Protein AF-A0A7L3ZD85-F1 (afdb_monomer_lite)

Secondary structure (DSSP, 8-state):
---------TTSSPPPPPGGG--SHHHHTT--HHHHHHHHHHHHHHHHHHTSGGGTTS--HHHHHHHHHHHHHH-SSSSPPPPPPPPP--GGGHHHHHHHHHHHHHHHHHHHHHHHHHHH-

Structure (mmCIF, N/CA/C/O backbone):
data_AF-A0A7L3ZD85-F1
#
_entry.id   AF-A0A7L3ZD85-F1
#
loop_
_atom_site.group_PDB
_atom_site.id
_atom_site.type_symbol
_atom_site.label_atom_id
_atom_site.label_alt_id
_atom_site.label_comp_id
_atom_site.label_asym_id
_atom_site.label_entity_id
_atom_site.label_seq_id
_atom_site.pdbx_PDB_ins_code
_atom_site.Cartn_x
_atom_site.Cartn_y
_atom_site.Cartn_z
_atom_site.occupancy
_atom_site.B_iso_or_equiv
_atom_site.auth_seq_id
_atom_site.auth_comp_id
_atom_site.auth_asym_id
_ato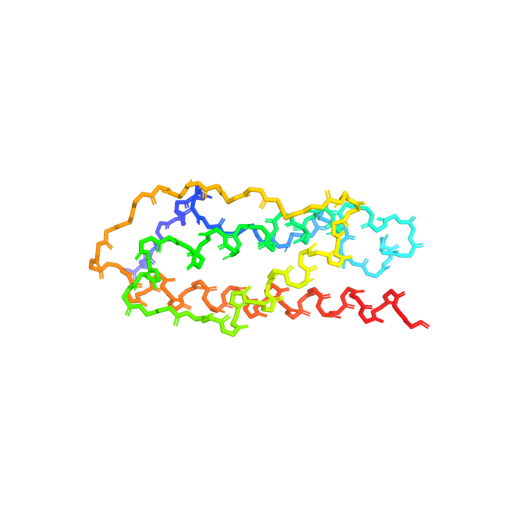m_site.auth_atom_id
_atom_site.pdbx_PDB_model_num
ATOM 1 N N . GLU A 1 1 ? -20.169 28.376 4.875 1.00 35.16 1 GLU A N 1
ATOM 2 C CA . GLU A 1 1 ? -19.976 27.240 5.793 1.00 35.16 1 GLU A CA 1
ATOM 3 C C . GLU A 1 1 ? -19.333 26.117 4.991 1.00 35.16 1 GLU A C 1
ATOM 5 O O . GLU A 1 1 ? -20.011 25.264 4.444 1.00 35.16 1 GLU A O 1
ATOM 10 N N . GLU A 1 2 ? -18.021 26.219 4.782 1.00 31.81 2 GLU A N 1
ATOM 11 C CA . GLU A 1 2 ? -17.226 25.135 4.207 1.00 31.81 2 GLU A CA 1
ATOM 12 C C . GLU A 1 2 ? -16.524 24.474 5.382 1.00 31.81 2 GLU A C 1
ATOM 14 O O . GLU A 1 2 ? -15.646 25.060 6.014 1.00 31.81 2 GLU A O 1
ATOM 19 N N . THR A 1 3 ? -16.974 23.275 5.737 1.00 34.59 3 THR A N 1
ATOM 20 C CA . THR A 1 3 ? -16.283 22.424 6.697 1.00 34.59 3 THR A CA 1
ATOM 21 C C . THR A 1 3 ? -14.961 21.998 6.071 1.00 34.59 3 THR A C 1
ATOM 23 O O . THR A 1 3 ? -14.880 20.971 5.398 1.00 34.59 3 THR A O 1
ATOM 26 N N . HIS A 1 4 ? -13.929 22.815 6.268 1.00 36.59 4 HIS A N 1
ATOM 27 C CA . HIS A 1 4 ? -12.541 22.420 6.109 1.00 36.59 4 HIS A CA 1
ATOM 28 C C . HIS A 1 4 ? -12.289 21.308 7.133 1.00 36.59 4 HIS A C 1
ATOM 30 O O . HIS A 1 4 ? -11.993 21.571 8.298 1.00 36.59 4 HIS A O 1
ATOM 36 N N . LEU A 1 5 ? -12.530 20.059 6.718 1.00 40.88 5 LEU A N 1
ATOM 37 C CA . LEU A 1 5 ? -12.082 18.861 7.417 1.00 40.88 5 LEU A CA 1
ATOM 38 C C . LEU A 1 5 ? -10.573 19.014 7.573 1.00 40.88 5 LEU A C 1
ATOM 40 O O . LEU A 1 5 ? -9.838 18.838 6.603 1.00 40.88 5 LEU A O 1
ATOM 44 N N . SER A 1 6 ? -10.160 19.443 8.767 1.00 39.88 6 SER A N 1
ATOM 45 C CA . SER A 1 6 ? -8.770 19.633 9.152 1.00 39.88 6 SER A CA 1
ATOM 46 C C . SER A 1 6 ? -7.923 18.498 8.604 1.00 39.88 6 SER A C 1
ATOM 48 O O . SER A 1 6 ? -8.301 17.330 8.733 1.00 39.88 6 SER A O 1
ATOM 50 N N . GLU A 1 7 ? -6.816 18.887 7.968 1.00 45.28 7 GLU A N 1
ATOM 51 C CA . GLU A 1 7 ? -5.752 18.016 7.488 1.00 45.28 7 GLU A CA 1
ATOM 52 C C . GLU A 1 7 ? -5.624 16.789 8.389 1.00 45.28 7 GLU A C 1
ATOM 54 O O . GLU A 1 7 ? -5.403 16.904 9.595 1.00 45.28 7 GLU A O 1
ATOM 59 N N . GLU A 1 8 ? -5.854 15.626 7.777 1.00 52.31 8 GLU A N 1
ATOM 60 C CA . GLU A 1 8 ? -5.681 14.309 8.376 1.00 52.31 8 GLU A CA 1
ATOM 61 C C . GLU A 1 8 ? -4.432 14.321 9.256 1.00 52.31 8 GLU A C 1
ATOM 63 O O . GLU A 1 8 ? -3.372 14.649 8.729 1.00 52.31 8 GLU A O 1
ATOM 68 N N . ASP A 1 9 ? -4.530 13.968 10.546 1.00 51.69 9 ASP A N 1
ATOM 69 C CA . ASP A 1 9 ? -3.338 13.815 11.387 1.00 51.69 9 ASP A CA 1
ATOM 70 C C . ASP A 1 9 ? -2.378 12.854 10.663 1.00 51.69 9 ASP A C 1
ATOM 72 O O . ASP A 1 9 ? -2.659 11.650 10.557 1.00 51.69 9 ASP A O 1
ATOM 76 N N . PRO A 1 10 ? -1.276 13.367 10.085 1.00 55.53 10 PRO A N 1
ATOM 77 C CA . PRO A 1 10 ? -0.495 12.632 9.101 1.00 55.53 10 PRO A CA 1
ATOM 78 C C . PRO A 1 10 ? 0.236 11.448 9.733 1.00 55.53 10 PRO A C 1
ATOM 80 O O . PRO A 1 10 ? 0.777 10.604 9.022 1.00 55.53 10 PRO A O 1
ATOM 83 N N . LYS A 1 11 ? 0.255 11.373 11.068 1.00 60.69 11 LYS A N 1
ATOM 84 C CA . LYS A 1 11 ? 1.075 10.436 11.825 1.00 60.69 11 LYS A CA 1
ATOM 85 C C . LYS A 1 11 ? 0.574 8.993 11.769 1.00 60.69 11 LYS A C 1
ATOM 87 O O . LYS A 1 11 ? 1.381 8.081 11.913 1.00 60.69 11 LYS A O 1
ATOM 92 N N . ASN A 1 12 ? -0.720 8.783 11.519 1.00 69.56 12 ASN A N 1
ATOM 93 C CA . ASN A 1 12 ? -1.341 7.454 11.523 1.00 69.56 12 ASN A CA 1
ATOM 94 C C . ASN A 1 12 ? -1.853 6.989 10.151 1.00 69.56 12 ASN A C 1
ATOM 96 O O . ASN A 1 12 ? -2.314 5.858 10.025 1.00 69.56 12 ASN A O 1
ATOM 100 N N . TRP A 1 13 ? -1.799 7.814 9.106 1.00 83.50 13 TRP A N 1
ATOM 101 C CA . TRP A 1 13 ? -2.324 7.403 7.803 1.00 83.50 13 TRP A CA 1
ATOM 102 C C . TRP A 1 13 ? -1.243 6.791 6.913 1.00 83.50 13 TRP A C 1
ATOM 104 O O . TRP A 1 13 ? -0.136 7.325 6.835 1.00 83.50 13 TRP A O 1
ATOM 114 N N . PRO A 1 14 ? -1.550 5.703 6.182 1.00 85.38 14 PRO A N 1
ATOM 115 C CA . PRO A 1 14 ? -0.627 5.156 5.209 1.00 85.38 14 PRO A CA 1
ATOM 116 C C . PRO A 1 14 ? -0.239 6.205 4.163 1.00 85.38 14 PRO A C 1
ATOM 118 O O . PRO A 1 14 ? -1.092 7.005 3.731 1.00 85.38 14 PRO A O 1
ATOM 121 N N . PRO A 1 15 ? 1.036 6.206 3.743 1.00 87.19 15 PRO A N 1
ATOM 122 C CA . PRO A 1 15 ? 1.520 7.148 2.759 1.00 87.19 15 PRO A CA 1
ATOM 123 C C . PRO A 1 15 ? 0.752 7.025 1.441 1.00 87.19 15 PRO A C 1
ATOM 125 O O . PRO A 1 15 ? 0.455 5.931 0.961 1.00 87.19 15 PRO A O 1
ATOM 128 N N . ARG A 1 16 ? 0.457 8.171 0.823 1.00 90.62 16 ARG A N 1
ATOM 129 C CA . ARG A 1 16 ? -0.012 8.219 -0.568 1.00 90.62 16 ARG A CA 1
ATOM 130 C C . ARG A 1 16 ? 1.189 8.150 -1.511 1.00 90.62 16 ARG A C 1
ATOM 132 O O . ARG A 1 16 ? 2.242 8.703 -1.185 1.00 90.62 16 ARG A O 1
ATOM 139 N N . ILE A 1 17 ? 0.996 7.556 -2.686 1.00 93.06 17 ILE A N 1
ATOM 140 C CA . ILE A 1 17 ? 1.937 7.687 -3.804 1.00 93.06 17 ILE A CA 1
ATOM 141 C C . ILE A 1 17 ? 1.751 9.086 -4.402 1.00 93.06 17 ILE A C 1
ATOM 143 O O . ILE A 1 17 ? 0.658 9.442 -4.844 1.00 93.06 17 ILE A O 1
ATOM 147 N N . ARG A 1 18 ? 2.800 9.902 -4.348 1.00 92.94 18 ARG A N 1
ATOM 148 C CA . ARG A 1 18 ? 2.851 11.285 -4.831 1.00 92.94 18 ARG A CA 1
ATOM 149 C C . ARG A 1 18 ? 3.516 11.340 -6.202 1.00 92.94 18 ARG A C 1
ATOM 151 O O . ARG A 1 18 ? 4.263 10.445 -6.578 1.00 92.94 18 ARG A O 1
ATOM 158 N N . CYS A 1 19 ? 3.343 12.459 -6.904 1.00 90.81 19 CYS A N 1
ATOM 159 C CA . CYS A 1 19 ? 4.028 12.703 -8.178 1.00 90.81 19 CYS A CA 1
ATOM 160 C C . CYS A 1 19 ? 5.565 12.657 -8.053 1.00 90.81 19 CYS A C 1
ATOM 162 O O . CYS A 1 19 ? 6.249 12.308 -9.003 1.00 90.81 19 CYS A O 1
ATOM 164 N N . SER A 1 20 ? 6.114 12.981 -6.877 1.00 92.44 20 SER A N 1
ATOM 165 C CA . SER A 1 20 ? 7.556 12.939 -6.589 1.00 92.44 20 SER A CA 1
ATOM 166 C C . SER A 1 20 ? 8.132 11.531 -6.422 1.00 92.44 20 SER A C 1
ATOM 168 O O . SER A 1 20 ? 9.355 11.368 -6.404 1.00 92.44 20 SER A O 1
ATOM 170 N N . ASP A 1 21 ? 7.268 10.526 -6.268 1.00 95.44 21 ASP A N 1
ATOM 171 C CA . ASP A 1 21 ? 7.668 9.170 -5.889 1.00 95.44 21 ASP A CA 1
ATOM 172 C C . ASP A 1 21 ? 8.113 8.339 -7.105 1.00 95.44 21 ASP A C 1
ATOM 174 O O . ASP A 1 21 ? 8.484 7.181 -6.950 1.00 95.44 21 ASP A O 1
ATOM 178 N N . ALA A 1 22 ? 8.142 8.950 -8.300 1.00 95.25 22 ALA A N 1
ATOM 179 C CA . ALA A 1 22 ? 8.690 8.375 -9.531 1.00 95.25 22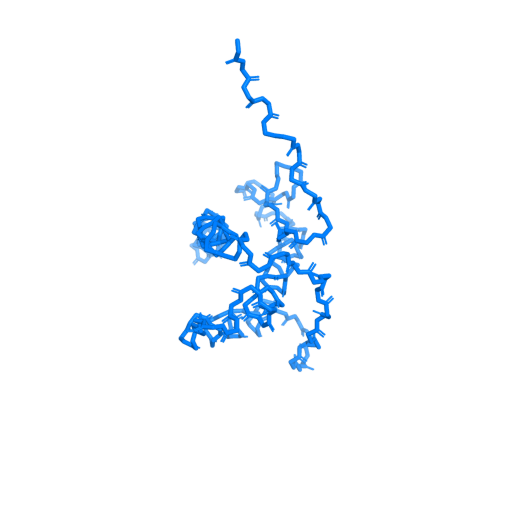 ALA A CA 1
ATOM 180 C C . ALA A 1 22 ? 7.997 7.066 -9.965 1.00 95.25 22 ALA A C 1
ATOM 182 O O . ALA A 1 22 ? 8.627 6.155 -10.494 1.00 95.25 22 ALA A O 1
ATOM 183 N N . CYS A 1 23 ? 6.688 6.971 -9.709 1.00 95.94 23 CYS A N 1
ATOM 184 C CA . CYS A 1 23 ? 5.832 5.862 -10.143 1.00 95.94 23 CYS A CA 1
ATOM 185 C C . CYS A 1 23 ? 5.172 6.103 -11.514 1.00 95.94 23 CYS A C 1
ATOM 187 O O . CYS A 1 23 ? 4.217 5.410 -11.867 1.00 95.94 23 CYS A O 1
ATOM 189 N N . ASP A 1 24 ? 5.613 7.115 -12.259 1.00 94.69 24 ASP A N 1
ATOM 190 C CA . ASP A 1 24 ? 5.195 7.333 -13.641 1.00 94.69 24 ASP A CA 1
ATOM 191 C C . ASP A 1 24 ? 5.979 6.417 -14.606 1.00 94.69 24 ASP A C 1
ATOM 193 O O . ASP A 1 24 ? 7.118 6.055 -14.304 1.00 94.69 24 ASP A O 1
ATOM 197 N N . PRO A 1 25 ? 5.408 6.059 -15.774 1.00 94.12 25 PRO A N 1
ATOM 198 C CA . PRO A 1 25 ? 6.031 5.120 -16.711 1.00 94.12 25 PRO A CA 1
ATOM 199 C C . PRO A 1 25 ? 7.479 5.465 -17.081 1.00 94.12 25 PRO A C 1
ATOM 201 O O . PRO A 1 25 ? 8.334 4.586 -17.084 1.00 94.12 25 PRO A O 1
ATOM 204 N N . SER A 1 26 ? 7.782 6.748 -17.313 1.00 91.94 26 SER A N 1
ATOM 205 C CA . SER A 1 26 ? 9.118 7.164 -17.760 1.00 91.94 26 SER A CA 1
ATOM 206 C C . SER A 1 26 ? 10.207 6.909 -16.713 1.00 91.94 26 SER A C 1
ATOM 208 O O . SER A 1 26 ? 11.334 6.527 -17.039 1.00 91.94 26 SER A O 1
ATOM 210 N N . MET A 1 27 ? 9.861 7.073 -15.437 1.00 93.62 27 MET A N 1
ATOM 211 C CA . MET A 1 27 ? 10.769 6.790 -14.334 1.00 93.62 27 MET A CA 1
ATOM 212 C C . MET A 1 27 ? 10.869 5.296 -14.023 1.00 93.62 27 MET A C 1
ATOM 214 O O . MET A 1 27 ? 11.944 4.834 -13.642 1.00 93.62 27 MET A O 1
ATOM 218 N N . LEU A 1 28 ? 9.792 4.527 -14.215 1.00 93.94 28 LEU A N 1
ATOM 219 C CA . LEU A 1 28 ? 9.817 3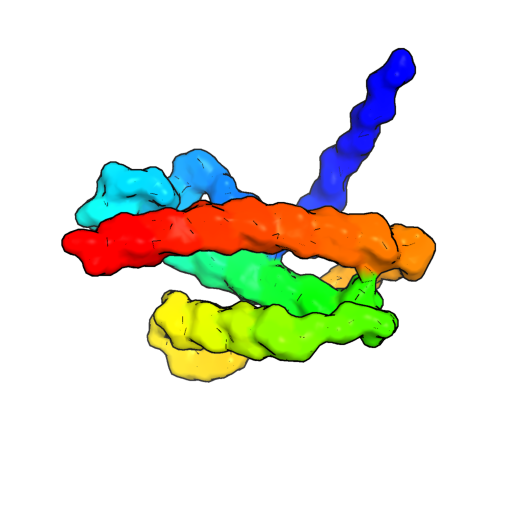.074 -14.025 1.00 93.94 28 LEU A CA 1
ATOM 220 C C . LEU A 1 28 ? 10.788 2.376 -14.989 1.00 93.94 28 LEU A C 1
ATOM 222 O O . LEU A 1 28 ? 11.443 1.421 -14.574 1.00 93.94 28 LEU A O 1
ATOM 226 N N . ASP A 1 29 ? 10.931 2.882 -16.217 1.00 91.50 29 ASP A N 1
ATOM 227 C CA . ASP A 1 29 ? 11.842 2.326 -17.232 1.00 91.50 29 ASP A CA 1
ATOM 228 C C . ASP A 1 29 ? 13.329 2.574 -16.919 1.00 91.50 29 ASP A C 1
ATOM 230 O O . ASP A 1 29 ? 14.204 1.870 -17.421 1.00 91.50 29 ASP A O 1
ATOM 234 N N . THR A 1 30 ? 13.635 3.588 -16.102 1.00 91.25 30 THR A N 1
ATOM 235 C CA . THR A 1 30 ? 15.015 4.043 -15.854 1.00 91.25 30 THR A CA 1
ATOM 236 C C . THR A 1 30 ? 15.493 3.775 -14.430 1.00 91.25 30 THR A C 1
ATOM 238 O O . THR A 1 30 ? 16.606 3.291 -14.232 1.00 91.25 30 THR A O 1
ATOM 241 N N . ASN A 1 31 ? 14.680 4.092 -13.420 1.00 88.44 31 ASN A N 1
ATOM 242 C CA . ASN A 1 31 ? 14.982 3.857 -12.012 1.00 88.44 31 ASN A CA 1
ATOM 243 C C . ASN A 1 31 ? 13.693 3.693 -11.194 1.00 88.44 31 ASN A C 1
ATOM 245 O O . ASN A 1 31 ? 13.162 4.642 -10.611 1.00 88.44 31 ASN A O 1
ATOM 249 N N . ASN A 1 32 ? 13.238 2.448 -11.087 1.00 90.19 32 ASN A N 1
ATOM 250 C CA . ASN A 1 32 ? 12.042 2.074 -10.335 1.00 90.19 32 ASN A CA 1
ATOM 251 C C . ASN A 1 32 ? 12.236 2.046 -8.803 1.00 90.19 32 ASN A C 1
ATOM 253 O O . ASN A 1 32 ? 11.252 1.934 -8.070 1.00 90.19 32 ASN A O 1
ATOM 257 N N . THR A 1 33 ? 13.469 2.184 -8.296 1.00 92.38 33 THR A N 1
ATOM 258 C CA . THR A 1 33 ? 13.803 1.989 -6.871 1.00 92.38 33 THR A CA 1
ATOM 259 C C . THR A 1 33 ? 12.977 2.886 -5.953 1.00 92.38 33 THR A C 1
ATOM 261 O O . THR A 1 33 ? 12.447 2.428 -4.943 1.00 92.38 33 THR A O 1
ATOM 264 N N . ARG A 1 34 ? 12.819 4.167 -6.314 1.00 93.69 34 ARG A N 1
ATOM 265 C CA . ARG A 1 34 ? 12.062 5.132 -5.503 1.00 93.69 34 ARG A CA 1
ATOM 266 C C . ARG A 1 34 ? 10.582 4.761 -5.417 1.00 93.69 34 ARG A C 1
ATOM 268 O O . ARG A 1 34 ? 10.008 4.808 -4.330 1.00 93.69 34 ARG A O 1
ATOM 275 N N . CYS A 1 35 ? 9.989 4.353 -6.536 1.00 95.44 35 CYS A N 1
ATOM 276 C CA . CYS A 1 35 ? 8.597 3.925 -6.555 1.00 95.44 35 CYS A CA 1
ATOM 27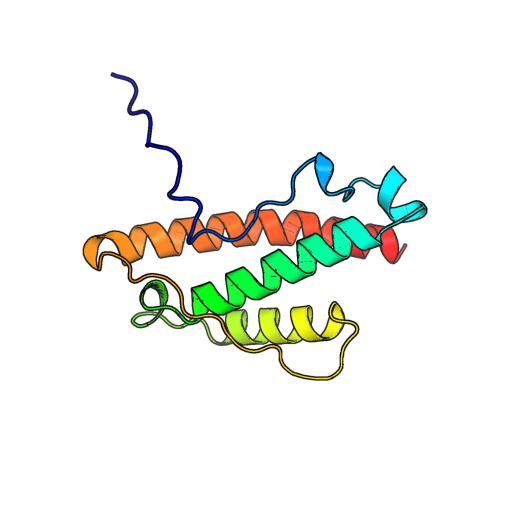7 C C . CYS A 1 35 ? 8.399 2.644 -5.737 1.00 95.44 35 CYS A C 1
ATOM 279 O O . CYS A 1 35 ? 7.483 2.568 -4.919 1.00 95.44 35 CYS A O 1
ATOM 281 N N . LEU A 1 36 ? 9.286 1.656 -5.897 1.00 93.81 36 LEU A N 1
ATOM 282 C CA . LEU A 1 36 ? 9.224 0.400 -5.145 1.00 93.81 36 LEU A CA 1
ATOM 283 C C . LEU A 1 36 ? 9.386 0.624 -3.640 1.00 93.81 36 LEU A C 1
ATOM 285 O O . LEU A 1 36 ? 8.614 0.068 -2.862 1.00 93.81 36 LEU A O 1
ATOM 289 N N . GLN A 1 37 ? 10.314 1.488 -3.224 1.00 93.31 37 GLN A N 1
ATOM 290 C CA . GLN A 1 37 ? 10.462 1.872 -1.820 1.00 93.31 37 GLN A CA 1
ATOM 291 C C . GLN A 1 37 ? 9.175 2.506 -1.283 1.00 93.31 37 GLN A C 1
ATOM 293 O O . GLN A 1 37 ? 8.717 2.164 -0.193 1.00 93.31 37 GLN A O 1
ATOM 298 N N . ARG A 1 38 ? 8.532 3.372 -2.073 1.00 95.19 38 ARG A N 1
ATOM 299 C CA . ARG A 1 38 ? 7.262 3.981 -1.679 1.00 95.19 38 ARG A CA 1
ATOM 300 C C . ARG A 1 38 ? 6.129 2.965 -1.548 1.00 95.19 38 ARG A C 1
ATOM 302 O O . ARG A 1 38 ? 5.315 3.061 -0.627 1.00 95.19 38 ARG A O 1
ATOM 309 N N . ILE A 1 39 ? 6.068 1.996 -2.460 1.00 95.31 39 ILE A N 1
ATOM 310 C CA . ILE A 1 39 ? 5.102 0.896 -2.398 1.00 95.31 39 ILE A CA 1
ATOM 311 C C . ILE A 1 39 ? 5.351 0.050 -1.144 1.00 95.31 39 ILE A C 1
ATOM 313 O O . ILE A 1 39 ? 4.400 -0.259 -0.427 1.00 95.31 39 ILE A O 1
ATOM 317 N N . LEU A 1 40 ? 6.612 -0.264 -0.836 1.00 93.81 40 LEU A N 1
ATOM 318 C CA . LEU A 1 40 ? 7.001 -1.010 0.360 1.00 93.81 40 LEU A CA 1
ATOM 319 C C . LEU A 1 40 ? 6.549 -0.296 1.645 1.00 93.81 40 LEU A C 1
ATOM 321 O O . LEU A 1 40 ? 5.894 -0.908 2.489 1.00 93.81 40 LEU A O 1
ATOM 325 N N . GLU A 1 41 ? 6.827 1.006 1.765 1.00 92.56 41 GLU A N 1
ATOM 326 C CA . GLU A 1 41 ? 6.379 1.843 2.889 1.00 92.56 41 GLU A CA 1
ATOM 327 C C . GLU A 1 41 ? 4.852 1.821 3.046 1.00 92.56 41 GLU A C 1
ATOM 329 O O . GLU A 1 41 ? 4.330 1.645 4.150 1.00 92.56 41 GLU A O 1
ATOM 334 N N . GLY A 1 42 ? 4.124 1.967 1.934 1.00 94.81 42 GLY A N 1
ATOM 335 C CA . GLY A 1 42 ? 2.664 1.929 1.922 1.00 94.81 42 GLY A CA 1
ATOM 336 C C . GLY A 1 42 ? 2.107 0.586 2.381 1.00 94.81 42 GLY A C 1
ATOM 337 O O . GLY A 1 42 ? 1.260 0.550 3.274 1.00 94.81 42 GLY A O 1
ATOM 338 N N . LEU A 1 43 ? 2.603 -0.517 1.816 1.00 94.81 43 LEU A N 1
ATOM 339 C CA . LEU A 1 43 ? 2.189 -1.874 2.182 1.00 94.81 43 LEU A CA 1
ATOM 340 C C . LEU A 1 43 ? 2.435 -2.157 3.669 1.00 94.81 43 LEU A C 1
ATOM 342 O O . LEU A 1 43 ? 1.542 -2.666 4.350 1.00 94.81 43 LEU A O 1
ATOM 346 N N . GLN A 1 44 ? 3.606 -1.776 4.184 1.00 92.88 44 GLN A N 1
ATOM 347 C CA . GLN A 1 44 ? 3.945 -1.909 5.598 1.00 92.88 44 GLN A CA 1
ATOM 348 C C . GLN A 1 44 ? 2.963 -1.125 6.483 1.00 92.88 44 GLN A C 1
ATOM 350 O O . GLN A 1 44 ? 2.401 -1.694 7.418 1.00 92.88 44 GLN A O 1
ATOM 355 N N . HIS A 1 45 ? 2.695 0.144 6.164 1.00 93.75 45 HIS A N 1
ATOM 356 C CA . HIS A 1 45 ? 1.759 0.969 6.932 1.00 93.75 45 HIS A CA 1
ATOM 357 C C . HIS A 1 45 ? 0.322 0.436 6.894 1.00 93.75 45 HIS A C 1
ATOM 359 O O . HIS A 1 45 ? -0.355 0.438 7.919 1.00 93.75 45 HIS A O 1
ATOM 365 N N . TYR A 1 46 ? -0.171 -0.037 5.743 1.00 95.00 46 TYR A N 1
ATOM 366 C CA . TYR A 1 46 ? -1.504 -0.646 5.680 1.00 95.00 46 TYR A CA 1
ATOM 367 C C . TYR A 1 46 ? -1.581 -1.929 6.504 1.00 95.00 46 TYR A C 1
ATOM 369 O O . TYR A 1 46 ? -2.595 -2.180 7.153 1.00 95.00 46 TYR A O 1
ATOM 377 N N . ARG A 1 47 ? -0.516 -2.733 6.516 1.00 93.06 47 ARG A N 1
ATOM 378 C CA . ARG A 1 47 ? -0.446 -3.931 7.352 1.00 93.06 47 ARG A CA 1
ATOM 379 C C . ARG A 1 47 ? -0.470 -3.588 8.844 1.00 93.06 47 ARG A C 1
ATOM 381 O O . ARG A 1 47 ? -1.152 -4.274 9.604 1.00 93.06 47 ARG A O 1
ATOM 388 N N . ASP A 1 48 ? 0.243 -2.542 9.245 1.00 93.06 48 ASP A N 1
ATOM 389 C CA . ASP A 1 48 ? 0.251 -2.049 10.625 1.00 93.06 48 ASP A CA 1
ATOM 390 C C . ASP A 1 48 ? -1.138 -1.501 11.012 1.00 93.06 48 ASP A C 1
ATOM 392 O O . ASP A 1 48 ? -1.669 -1.855 12.066 1.00 93.06 48 ASP A O 1
ATOM 396 N N . LEU A 1 49 ? -1.801 -0.784 10.095 1.00 93.19 49 LEU A N 1
ATOM 397 C CA . LEU A 1 49 ? -3.166 -0.270 10.253 1.00 93.19 49 LEU A CA 1
ATOM 398 C C . LEU A 1 49 ? -4.224 -1.356 10.408 1.00 93.19 49 LEU A C 1
ATOM 400 O O . LEU A 1 49 ? -5.085 -1.247 11.273 1.00 93.19 49 LEU A O 1
ATOM 404 N N . LEU A 1 50 ? -4.158 -2.432 9.628 1.00 93.31 50 LEU A N 1
ATOM 405 C CA . LEU A 1 50 ? -5.075 -3.562 9.813 1.00 93.31 50 LEU A CA 1
ATOM 406 C C . LEU A 1 50 ? -4.835 -4.312 11.133 1.00 93.31 50 LEU A C 1
ATOM 408 O O . LEU A 1 50 ? -5.716 -5.033 11.599 1.00 93.31 50 LEU A O 1
ATOM 412 N N . GLY A 1 51 ? -3.653 -4.153 11.732 1.00 91.88 51 GLY A N 1
ATOM 413 C CA . GLY A 1 51 ? -3.310 -4.701 13.038 1.00 91.88 51 GLY A CA 1
ATOM 414 C C . GLY A 1 51 ? -3.658 -3.801 14.226 1.00 91.88 51 GLY A C 1
ATOM 415 O O . GLY A 1 51 ? -3.445 -4.241 15.355 1.00 91.88 51 GLY A O 1
ATOM 416 N N . SER A 1 52 ? -4.150 -2.579 14.000 1.00 92.69 52 SER A N 1
ATOM 417 C CA . SER A 1 52 ? -4.401 -1.602 15.063 1.00 92.69 52 SER A CA 1
ATOM 418 C C . SER A 1 52 ? -5.756 -1.788 15.763 1.00 92.69 52 SER A C 1
ATOM 420 O O . SER A 1 52 ? -6.587 -2.633 15.403 1.00 92.69 52 SER A O 1
ATOM 422 N N . ASP A 1 53 ? -5.995 -0.960 16.781 1.00 93.56 53 ASP A N 1
ATOM 423 C CA . ASP A 1 53 ? -7.264 -0.861 17.504 1.00 93.56 53 ASP A CA 1
ATOM 424 C C . ASP A 1 53 ? -8.451 -0.607 16.557 1.00 93.56 53 ASP A C 1
ATOM 426 O O . ASP A 1 53 ? -9.507 -1.218 16.734 1.00 93.56 53 ASP A O 1
ATOM 430 N N . ILE A 1 54 ? -8.239 0.170 15.484 1.00 93.88 54 ILE A N 1
ATOM 431 C CA . ILE A 1 54 ? -9.251 0.523 14.473 1.00 93.88 54 ILE A CA 1
ATOM 432 C C . ILE A 1 54 ? -9.938 -0.715 13.885 1.00 93.88 54 ILE A C 1
ATOM 434 O O . ILE A 1 54 ? -11.144 -0.690 13.647 1.00 93.88 54 ILE A O 1
ATOM 438 N N . PHE A 1 55 ? -9.209 -1.809 13.644 1.00 94.25 55 PHE A N 1
ATOM 439 C CA . PHE A 1 55 ? -9.742 -3.027 13.012 1.00 94.25 55 PHE A CA 1
ATOM 440 C C . PHE A 1 55 ? -9.951 -4.188 13.991 1.00 94.25 55 PHE A C 1
ATOM 442 O O . PHE A 1 55 ? -10.324 -5.288 13.576 1.00 94.25 55 PHE A O 1
ATOM 449 N N . THR A 1 56 ? -9.781 -3.968 15.299 1.00 90.44 56 THR A N 1
ATOM 450 C CA . THR A 1 56 ? -9.847 -5.056 16.290 1.00 90.44 56 THR A CA 1
ATOM 451 C C . THR A 1 56 ? -11.238 -5.693 16.353 1.00 90.44 56 THR A C 1
ATOM 453 O O . THR A 1 56 ? -11.351 -6.918 16.362 1.00 90.44 56 THR A O 1
ATOM 456 N N . ALA A 1 57 ? -12.302 -4.885 16.306 1.00 89.69 57 ALA A N 1
ATOM 457 C CA . ALA A 1 57 ? -13.685 -5.372 16.309 1.00 89.69 57 ALA A CA 1
ATOM 458 C C . ALA A 1 57 ? -14.111 -6.036 14.984 1.00 89.69 57 ALA A C 1
ATOM 460 O O . ALA A 1 57 ? -15.077 -6.797 14.953 1.00 89.69 57 ALA A O 1
ATOM 461 N N . ARG A 1 58 ? -13.409 -5.756 13.877 1.00 91.25 58 ARG A N 1
ATOM 462 C CA . ARG A 1 58 ? -13.725 -6.290 12.545 1.00 91.25 58 ARG A CA 1
ATOM 463 C C . ARG A 1 58 ? -12.452 -6.588 11.759 1.00 91.25 58 ARG A C 1
ATOM 465 O O . ARG A 1 58 ? -12.051 -5.838 10.870 1.00 91.25 58 ARG A O 1
ATOM 472 N N . ARG A 1 59 ? -11.849 -7.731 12.077 1.00 93.56 59 ARG A N 1
ATOM 473 C CA . ARG A 1 5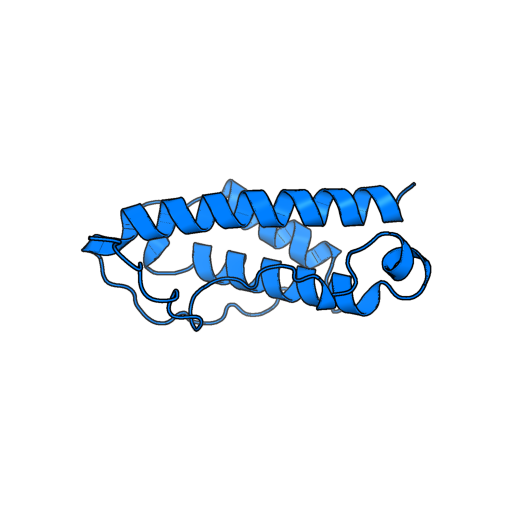9 ? -10.657 -8.239 11.392 1.00 93.56 59 ARG A CA 1
ATOM 474 C C . ARG A 1 59 ? -10.928 -8.562 9.923 1.00 93.56 59 ARG A C 1
ATOM 476 O O . ARG A 1 59 ? -12.015 -9.012 9.558 1.00 93.56 59 ARG A O 1
ATOM 483 N N . LEU A 1 60 ? -9.900 -8.393 9.091 1.00 95.94 60 LEU A N 1
ATOM 484 C CA . LEU A 1 60 ? -9.943 -8.650 7.649 1.00 95.94 60 LEU A CA 1
ATOM 485 C C . LEU A 1 60 ? -8.836 -9.645 7.249 1.00 95.94 60 LEU A C 1
ATOM 487 O O . LEU A 1 60 ? -7.914 -9.281 6.523 1.00 95.94 60 LEU A O 1
ATOM 491 N N . PRO A 1 61 ? -8.910 -10.918 7.682 1.00 94.94 61 PRO A N 1
ATOM 492 C CA . PRO A 1 61 ? -7.786 -11.857 7.592 1.00 94.94 61 PRO A CA 1
ATOM 493 C C . PRO A 1 61 ? -7.320 -12.134 6.157 1.00 94.94 61 PRO A C 1
ATOM 495 O O . PRO A 1 61 ? -6.126 -12.275 5.913 1.00 94.94 61 PRO A O 1
ATOM 498 N N . ARG A 1 62 ? -8.243 -12.168 5.184 1.00 96.12 62 ARG A N 1
ATOM 499 C CA . ARG A 1 62 ? -7.880 -12.338 3.765 1.00 96.12 62 ARG A CA 1
ATOM 500 C C . ARG A 1 62 ? -7.082 -11.148 3.229 1.00 96.12 62 ARG A C 1
ATOM 502 O O . ARG A 1 62 ? -6.160 -11.345 2.449 1.00 96.12 62 ARG A O 1
ATOM 509 N N . LEU A 1 63 ? -7.435 -9.934 3.649 1.00 95.81 63 LEU A N 1
ATOM 510 C CA . LEU A 1 63 ? -6.732 -8.719 3.248 1.00 95.81 63 LEU A CA 1
ATOM 511 C C . LEU A 1 63 ? -5.367 -8.621 3.937 1.00 95.81 63 LEU A C 1
ATOM 513 O O . LEU A 1 63 ? -4.386 -8.307 3.273 1.00 95.81 63 LEU A O 1
ATOM 517 N N . GLU A 1 64 ? -5.297 -8.943 5.233 1.00 94.19 64 GLU A N 1
ATOM 518 C CA . GLU A 1 64 ? -4.030 -9.022 5.973 1.00 94.19 64 GLU A CA 1
ATOM 519 C C . GLU A 1 64 ? -3.053 -9.986 5.282 1.00 94.19 64 GLU A C 1
ATOM 521 O O . GLU A 1 64 ? -1.932 -9.596 4.964 1.00 94.19 64 GLU A O 1
ATOM 526 N N . ALA A 1 65 ? -3.507 -11.202 4.953 1.00 93.69 65 ALA A N 1
ATOM 527 C CA . ALA A 1 65 ? -2.688 -12.196 4.263 1.00 93.69 65 ALA A CA 1
ATOM 528 C C . ALA A 1 65 ? -2.241 -11.740 2.863 1.00 93.69 65 ALA A C 1
ATOM 530 O O . ALA A 1 65 ? -1.098 -11.980 2.479 1.00 93.69 65 ALA A O 1
ATOM 531 N N . ALA A 1 66 ? -3.114 -11.068 2.106 1.00 95.12 66 ALA A N 1
ATOM 532 C CA . ALA A 1 66 ? -2.765 -10.536 0.790 1.00 95.12 66 ALA A CA 1
ATOM 533 C C . ALA A 1 66 ? -1.683 -9.446 0.881 1.00 95.12 66 ALA A C 1
ATOM 535 O O . ALA A 1 66 ? -0.740 -9.453 0.092 1.00 95.12 66 ALA A O 1
ATOM 536 N N . LEU A 1 67 ? -1.781 -8.539 1.860 1.00 93.88 67 LEU A N 1
ATOM 537 C CA . LEU A 1 67 ? -0.752 -7.524 2.094 1.00 93.88 67 LEU A CA 1
ATOM 538 C C . LEU A 1 67 ? 0.569 -8.142 2.553 1.00 93.88 67 LEU A C 1
ATOM 540 O O . LEU A 1 67 ? 1.616 -7.711 2.085 1.00 93.88 67 LEU A O 1
ATOM 544 N N . ASP A 1 68 ? 0.538 -9.158 3.421 1.00 91.50 68 ASP A N 1
ATOM 545 C CA . ASP A 1 68 ? 1.747 -9.877 3.839 1.00 91.50 68 ASP A CA 1
ATOM 546 C C . ASP A 1 68 ? 2.463 -10.535 2.650 1.00 91.50 68 ASP A C 1
ATOM 548 O O . ASP A 1 68 ? 3.685 -10.444 2.543 1.00 91.50 68 ASP A O 1
ATOM 552 N N . GLN A 1 69 ? 1.711 -11.173 1.748 1.00 91.81 69 GLN A N 1
ATOM 553 C CA . GLN A 1 69 ? 2.267 -11.787 0.540 1.00 91.81 69 GLN A CA 1
ATOM 554 C C . GLN A 1 69 ? 2.875 -10.739 -0.395 1.00 91.81 69 GLN A C 1
ATOM 556 O O . GLN A 1 69 ? 4.012 -10.897 -0.826 1.00 91.81 69 GLN A O 1
ATOM 561 N N . LEU A 1 70 ? 2.146 -9.652 -0.673 1.00 92.44 70 LEU A N 1
ATOM 562 C CA . LEU A 1 70 ? 2.642 -8.558 -1.513 1.00 92.44 70 LEU A CA 1
ATOM 563 C C . LEU A 1 70 ? 3.907 -7.928 -0.934 1.00 92.44 70 LEU A C 1
ATOM 565 O O . LEU A 1 70 ? 4.867 -7.698 -1.662 1.00 92.44 70 LEU A O 1
ATOM 569 N N . LEU A 1 71 ? 3.934 -7.690 0.376 1.00 91.56 71 LEU A N 1
ATOM 570 C CA . LEU A 1 71 ? 5.099 -7.136 1.051 1.00 91.56 71 LEU A CA 1
ATOM 571 C C . LEU A 1 71 ? 6.313 -8.061 0.909 1.00 91.56 71 LEU A C 1
ATOM 573 O O . LEU A 1 71 ? 7.390 -7.586 0.568 1.00 91.56 71 LEU A O 1
ATOM 577 N N . GLY A 1 72 ? 6.123 -9.373 1.078 1.00 89.31 72 GLY A N 1
ATOM 578 C CA . GLY A 1 72 ? 7.185 -10.365 0.892 1.00 89.31 72 GLY A CA 1
ATOM 579 C C . GLY A 1 72 ? 7.707 -10.479 -0.545 1.00 89.31 72 GLY A C 1
ATOM 580 O O . GLY A 1 72 ? 8.841 -10.901 -0.731 1.00 89.31 72 GLY A O 1
ATOM 581 N N . LEU A 1 73 ? 6.914 -10.097 -1.553 1.00 89.31 73 LEU A N 1
ATOM 582 C CA . LEU A 1 73 ? 7.348 -10.068 -2.957 1.00 89.31 73 LEU A CA 1
ATOM 583 C C . LEU A 1 73 ? 8.115 -8.789 -3.318 1.00 89.31 73 LEU A C 1
ATOM 585 O O . LEU A 1 73 ? 8.992 -8.824 -4.175 1.00 89.31 73 LEU A O 1
ATOM 589 N N . VAL A 1 74 ? 7.760 -7.657 -2.705 1.00 88.00 74 VAL A N 1
ATOM 590 C CA . VAL A 1 74 ? 8.381 -6.349 -2.990 1.00 88.00 74 VAL A CA 1
ATOM 591 C C . VAL A 1 74 ? 9.662 -6.142 -2.181 1.00 88.00 74 VAL A C 1
ATOM 593 O O . VAL A 1 74 ? 10.568 -5.430 -2.612 1.00 88.00 74 VAL A O 1
ATOM 596 N N . GLN A 1 75 ? 9.748 -6.738 -0.995 1.00 84.69 75 GLN A N 1
ATOM 597 C CA . GLN A 1 75 ? 10.896 -6.598 -0.112 1.00 84.69 75 GLN A CA 1
ATOM 598 C C . GLN A 1 75 ? 12.091 -7.420 -0.619 1.00 84.69 75 GLN A C 1
ATOM 600 O O . GLN A 1 75 ? 11.967 -8.610 -0.883 1.00 84.69 75 GLN A O 1
ATOM 605 N N . GLN A 1 76 ? 13.265 -6.788 -0.731 1.00 69.81 76 GLN A N 1
ATOM 606 C CA . GLN A 1 76 ? 14.509 -7.470 -1.130 1.00 69.81 76 GLN A CA 1
ATOM 607 C C . GLN A 1 76 ? 15.134 -8.313 -0.003 1.00 69.81 76 GLN A C 1
ATOM 609 O O . GLN A 1 76 ? 15.877 -9.253 -0.275 1.00 69.81 76 GLN A O 1
ATOM 614 N N . GLU A 1 77 ? 14.844 -7.979 1.256 1.00 67.75 77 GLU A N 1
ATOM 615 C CA . GLU A 1 77 ? 15.406 -8.641 2.437 1.00 67.75 77 GLU A CA 1
ATOM 616 C C . GLU A 1 77 ? 14.568 -9.848 2.879 1.00 67.75 77 GLU A C 1
ATOM 618 O O . GLU A 1 77 ? 13.337 -9.806 2.890 1.00 67.75 77 GLU A O 1
ATOM 623 N N . HIS A 1 78 ? 15.244 -10.918 3.306 1.00 62.22 78 HIS A N 1
ATOM 624 C CA . HIS A 1 78 ? 14.589 -12.142 3.765 1.00 62.22 78 HIS A CA 1
ATOM 625 C C . HIS A 1 78 ? 14.019 -11.963 5.178 1.00 62.22 78 HIS A C 1
ATOM 627 O O . HIS A 1 78 ? 14.761 -11.816 6.148 1.00 62.22 78 HIS A O 1
ATOM 633 N N . GLY A 1 79 ? 12.695 -12.054 5.313 1.00 67.62 79 GLY A N 1
ATOM 634 C CA . GLY A 1 79 ? 12.014 -12.123 6.607 1.00 67.62 79 GLY A CA 1
ATOM 635 C C . GLY A 1 79 ? 10.742 -11.288 6.660 1.00 67.62 79 GLY A C 1
ATOM 636 O O . GLY A 1 79 ? 10.557 -10.346 5.898 1.00 67.62 79 GLY A O 1
ATOM 637 N N . ARG A 1 80 ? 9.837 -11.629 7.584 1.00 70.56 80 ARG A N 1
ATOM 638 C CA . ARG A 1 80 ? 8.638 -10.821 7.825 1.00 70.56 80 ARG A CA 1
ATOM 639 C C . ARG A 1 80 ? 9.059 -9.534 8.541 1.00 70.56 80 ARG A C 1
ATOM 641 O O . ARG A 1 80 ? 9.554 -9.637 9.665 1.00 70.56 80 ARG A O 1
ATOM 648 N N . PRO A 1 81 ? 8.839 -8.339 7.967 1.00 74.12 81 PRO A N 1
ATOM 649 C CA . PRO A 1 81 ? 9.206 -7.113 8.655 1.00 74.12 81 PRO A CA 1
ATOM 650 C C . PRO A 1 81 ? 8.367 -6.984 9.931 1.00 74.12 81 PRO A C 1
ATOM 652 O O . PRO A 1 81 ? 7.212 -7.434 9.940 1.00 74.12 81 PRO A O 1
ATOM 655 N N . PRO A 1 82 ? 8.908 -6.400 11.010 1.00 81.06 82 PRO A N 1
ATOM 656 C CA . PRO A 1 82 ? 8.164 -6.201 12.246 1.00 81.06 82 PRO A CA 1
ATOM 657 C C . PRO A 1 82 ? 6.965 -5.276 12.012 1.00 81.06 82 PRO A C 1
ATOM 659 O O . PRO A 1 82 ? 6.978 -4.426 11.116 1.00 81.06 82 PRO A O 1
ATOM 662 N N . ARG A 1 83 ? 5.901 -5.466 12.799 1.00 82.62 83 ARG A N 1
ATOM 663 C CA . ARG A 1 83 ? 4.780 -4.521 12.827 1.00 82.62 83 ARG A CA 1
ATOM 664 C C . ARG A 1 83 ? 5.131 -3.336 13.714 1.00 82.62 83 ARG A C 1
ATOM 666 O O . ARG A 1 83 ? 5.707 -3.532 14.784 1.00 82.62 83 ARG A O 1
ATOM 673 N N . HIS A 1 84 ? 4.742 -2.139 13.295 1.00 85.38 84 HIS A N 1
ATOM 674 C CA . HIS A 1 84 ? 4.919 -0.936 14.101 1.00 85.38 84 HIS A CA 1
ATOM 675 C C . HIS A 1 84 ? 3.635 -0.625 14.877 1.00 85.38 84 HIS A C 1
ATOM 677 O O . HIS A 1 84 ? 2.549 -0.644 14.291 1.00 85.38 84 HIS A O 1
ATOM 683 N N . PRO A 1 85 ? 3.726 -0.346 16.190 1.00 84.38 85 PRO A N 1
ATOM 684 C CA . PRO A 1 85 ? 2.583 0.124 16.958 1.00 84.38 85 PRO A CA 1
ATOM 685 C C . PRO A 1 85 ? 2.059 1.443 16.390 1.00 84.38 85 PRO A C 1
ATOM 687 O O . PRO A 1 85 ? 2.832 2.367 16.136 1.00 84.38 85 PRO A O 1
ATOM 690 N N . MET A 1 86 ? 0.743 1.536 16.227 1.00 86.50 86 MET A N 1
ATOM 691 C CA . MET A 1 86 ? 0.075 2.774 15.829 1.00 86.50 86 MET A CA 1
ATOM 692 C C . MET A 1 86 ? -0.403 3.544 17.051 1.00 86.50 86 MET A C 1
ATOM 694 O O . MET A 1 86 ? -0.685 2.945 18.092 1.00 86.50 86 MET A O 1
ATOM 698 N N . ALA A 1 87 ? -0.501 4.870 16.932 1.00 87.62 87 ALA A N 1
ATOM 699 C CA . ALA A 1 87 ? -1.082 5.659 18.008 1.00 87.62 87 ALA A CA 1
ATOM 700 C C . ALA A 1 87 ? -2.564 5.273 18.184 1.00 87.62 87 ALA A C 1
ATOM 702 O O . ALA A 1 87 ? -3.258 5.135 17.171 1.00 87.62 87 ALA A O 1
ATOM 703 N N . PRO A 1 88 ? -3.043 5.109 19.433 1.00 88.81 88 PRO A N 1
ATOM 704 C CA . PRO A 1 88 ? -4.433 4.766 19.706 1.00 88.81 88 PRO A CA 1
ATOM 705 C C . PRO A 1 88 ? -5.402 5.749 19.052 1.00 88.81 88 PRO A C 1
ATOM 707 O O . PRO A 1 88 ? -5.112 6.943 18.953 1.00 88.81 88 PRO A O 1
ATOM 710 N N . SER A 1 89 ? -6.561 5.247 18.639 1.00 89.19 89 SER A N 1
ATOM 711 C CA . SER A 1 89 ? -7.612 6.053 18.031 1.00 89.19 89 SER A CA 1
ATOM 712 C C . SER A 1 89 ? -8.883 6.053 18.874 1.00 89.19 89 SER A C 1
ATOM 714 O O . SER A 1 89 ? -9.190 5.104 19.598 1.00 89.19 89 SER A O 1
ATOM 716 N N . GLU A 1 90 ? -9.646 7.136 18.767 1.00 90.94 90 GLU A N 1
ATOM 717 C CA . GLU A 1 90 ? -10.926 7.267 19.449 1.00 90.94 90 GLU A CA 1
ATOM 718 C C . GLU A 1 90 ? -11.933 6.225 18.939 1.00 90.94 90 GLU A C 1
ATOM 720 O O . GLU A 1 90 ? -12.220 6.148 17.741 1.00 90.94 90 GLU A O 1
ATOM 725 N N . THR A 1 91 ? -12.521 5.443 19.849 1.00 92.44 91 THR A N 1
ATOM 726 C CA . THR A 1 91 ? -13.403 4.311 19.501 1.00 92.44 91 THR A CA 1
ATOM 727 C C . THR A 1 91 ? -14.633 4.729 18.699 1.00 92.44 91 THR A C 1
ATOM 729 O O . THR A 1 91 ? -15.059 4.016 17.790 1.00 92.44 91 THR A O 1
ATOM 732 N N . TRP A 1 92 ? -15.180 5.917 18.973 1.00 92.69 92 TRP A N 1
ATOM 733 C CA . TRP A 1 92 ? -16.310 6.471 18.224 1.00 92.69 92 TRP A CA 1
ATOM 734 C C . TRP A 1 92 ? -15.965 6.737 16.749 1.00 92.69 92 TRP A C 1
ATOM 736 O O . TRP A 1 92 ? -16.849 6.693 15.894 1.00 92.69 92 TRP A O 1
ATOM 746 N N . ALA A 1 93 ? -14.688 6.972 16.432 1.00 91.75 93 ALA A N 1
ATOM 747 C CA . ALA A 1 93 ? -14.221 7.245 15.078 1.00 91.75 93 ALA A CA 1
ATOM 748 C C . ALA A 1 93 ? -13.914 5.966 14.282 1.00 91.75 93 ALA A C 1
ATOM 750 O O . ALA A 1 93 ? -13.816 6.028 13.054 1.00 91.75 93 ALA A O 1
ATOM 751 N N . HIS A 1 94 ? -13.798 4.800 14.935 1.00 93.12 94 HIS A N 1
ATOM 752 C CA . HIS A 1 94 ? -13.395 3.540 14.293 1.00 93.12 94 HIS A CA 1
ATOM 753 C C . HIS A 1 94 ? -14.176 3.221 13.004 1.00 93.12 94 HIS A C 1
ATOM 755 O O . HIS A 1 94 ? -13.522 2.943 11.998 1.00 93.12 94 HIS A O 1
ATOM 761 N N . PRO A 1 95 ? -15.523 3.314 12.937 1.00 92.75 95 PRO A N 1
ATOM 762 C CA . PRO A 1 95 ? -16.252 2.996 11.703 1.00 92.75 95 PRO A CA 1
ATOM 763 C C . PRO A 1 95 ? -15.883 3.908 10.523 1.00 92.75 95 PRO A C 1
ATOM 765 O O . PRO A 1 95 ? -15.775 3.449 9.382 1.00 92.75 95 PRO A O 1
ATOM 768 N N . LEU A 1 96 ? -15.664 5.200 10.789 1.00 92.50 96 LEU A N 1
ATOM 769 C CA . LEU A 1 96 ? -15.248 6.168 9.775 1.00 92.50 96 LEU A CA 1
ATOM 770 C C . LEU A 1 96 ? -13.806 5.901 9.330 1.00 92.50 96 LEU A C 1
ATOM 772 O O . LEU A 1 96 ? -13.538 5.837 8.129 1.00 92.50 96 LEU A O 1
ATOM 776 N N . LEU A 1 97 ? -12.896 5.686 10.285 1.00 92.56 97 LEU A N 1
ATOM 777 C CA . LEU A 1 97 ? -11.486 5.402 10.016 1.00 92.56 97 LEU A CA 1
ATOM 778 C C . LEU A 1 97 ? -11.314 4.117 9.197 1.00 92.56 97 LEU A C 1
ATOM 780 O O . LEU A 1 97 ? -10.568 4.116 8.220 1.00 92.56 97 LEU A O 1
ATOM 784 N N . GLN A 1 98 ? -12.062 3.056 9.516 1.00 93.62 98 GLN A N 1
ATOM 785 C CA . GLN A 1 98 ? -12.080 1.816 8.733 1.00 93.62 98 GLN A CA 1
ATOM 786 C C . GLN A 1 98 ? -12.472 2.076 7.273 1.00 93.62 98 GLN A C 1
ATOM 788 O O . GLN A 1 98 ? -11.801 1.608 6.351 1.00 93.62 98 GLN A O 1
ATOM 793 N N . ARG A 1 99 ? -13.552 2.836 7.043 1.00 93.44 99 ARG A N 1
ATOM 794 C CA . ARG A 1 99 ? -14.025 3.154 5.688 1.00 93.44 99 ARG A CA 1
ATOM 795 C C . ARG A 1 99 ? -12.981 3.948 4.905 1.00 93.44 99 ARG A C 1
ATOM 797 O O . ARG A 1 99 ? -12.677 3.581 3.770 1.00 93.44 99 ARG A O 1
ATOM 804 N N . LEU A 1 100 ? -12.427 5.000 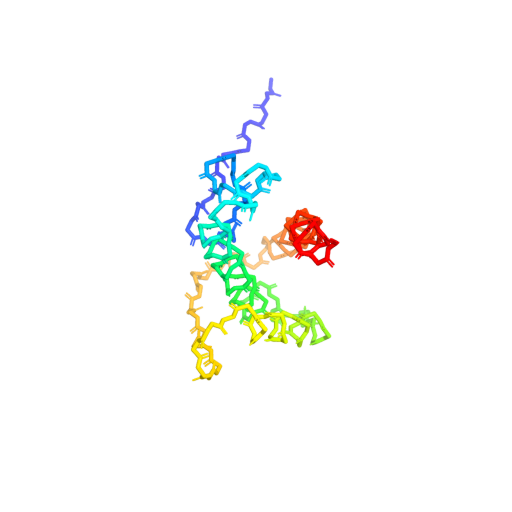5.505 1.00 93.50 100 LEU A N 1
ATOM 805 C CA . LEU A 1 100 ? -11.407 5.840 4.877 1.00 93.50 100 LEU A CA 1
ATOM 806 C C . LEU A 1 100 ? -10.133 5.041 4.570 1.00 93.50 100 LEU A C 1
ATOM 808 O O . LEU A 1 100 ? -9.601 5.139 3.466 1.00 93.50 100 LEU A O 1
ATOM 812 N N . ALA A 1 101 ? -9.689 4.185 5.493 1.00 93.25 101 ALA A N 1
ATOM 813 C CA . ALA A 1 101 ? -8.542 3.302 5.294 1.00 93.25 101 ALA A CA 1
ATOM 814 C C . ALA A 1 101 ? -8.718 2.392 4.077 1.00 93.25 101 ALA A C 1
ATOM 816 O O . ALA A 1 101 ? -7.831 2.318 3.226 1.00 93.25 101 ALA A O 1
ATOM 817 N N . LEU A 1 102 ? -9.880 1.746 3.953 1.00 94.50 102 LEU A N 1
ATOM 818 C CA . LEU A 1 102 ? -10.166 0.853 2.831 1.00 94.50 102 LEU A CA 1
ATOM 819 C C . LEU A 1 102 ? -10.281 1.608 1.500 1.00 94.50 102 LEU A C 1
ATOM 821 O O . LEU A 1 102 ? -9.775 1.129 0.487 1.00 94.50 102 LEU A O 1
ATOM 825 N N . GLN A 1 103 ? -10.883 2.800 1.487 1.00 94.75 103 GLN A N 1
ATOM 826 C CA . GLN A 1 103 ? -10.955 3.644 0.286 1.00 94.75 103 GLN A CA 1
ATOM 827 C C . GLN A 1 103 ? -9.565 4.095 -0.187 1.00 94.75 103 GLN A C 1
ATOM 829 O O . GLN A 1 103 ? -9.253 4.060 -1.382 1.00 94.75 103 GLN A O 1
ATOM 834 N N . ARG A 1 104 ? -8.692 4.479 0.749 1.00 94.31 104 ARG A N 1
ATOM 835 C CA . ARG A 1 104 ? -7.305 4.835 0.430 1.00 94.31 104 ARG A CA 1
ATOM 836 C C . ARG A 1 104 ? -6.518 3.627 -0.064 1.00 94.31 104 ARG A C 1
ATOM 838 O O . ARG A 1 104 ? -5.792 3.753 -1.048 1.00 94.31 104 ARG A O 1
ATOM 845 N N . LEU A 1 105 ? -6.713 2.460 0.553 1.00 95.88 105 LEU A N 1
ATOM 846 C CA . LEU A 1 105 ? -6.069 1.223 0.121 1.00 95.88 105 LEU A CA 1
ATOM 847 C C . LEU A 1 105 ? -6.464 0.852 -1.310 1.00 95.88 105 LEU A C 1
ATOM 849 O O . LEU A 1 105 ? -5.602 0.468 -2.090 1.00 95.88 105 LEU A O 1
ATOM 853 N N . GLN A 1 106 ? -7.734 1.022 -1.687 1.00 96.38 106 GLN A N 1
ATOM 854 C CA . GLN A 1 106 ? -8.183 0.810 -3.069 1.00 96.38 106 GLN A CA 1
ATOM 855 C C . GLN A 1 106 ? -7.441 1.719 -4.055 1.00 96.38 106 GLN A C 1
ATOM 857 O O . GLN A 1 106 ? -6.971 1.257 -5.093 1.00 96.38 106 GLN A O 1
ATOM 862 N N . SER A 1 107 ? -7.288 2.999 -3.710 1.00 95.94 107 SER A N 1
ATOM 863 C CA . SER A 1 107 ? -6.579 3.971 -4.554 1.00 95.94 107 SER A CA 1
ATOM 864 C C . SER A 1 107 ? -5.092 3.626 -4.682 1.00 95.94 107 SER A C 1
ATOM 866 O O . SER A 1 107 ? -4.535 3.637 -5.778 1.00 95.94 107 SER A O 1
ATOM 868 N N . PHE A 1 108 ? -4.460 3.261 -3.567 1.00 96.62 108 PHE A N 1
ATOM 869 C CA . PHE A 1 108 ? -3.073 2.807 -3.527 1.00 96.62 108 PHE A CA 1
ATOM 870 C C . PHE A 1 108 ? -2.865 1.535 -4.364 1.00 96.62 108 PHE A C 1
ATOM 872 O O . PHE A 1 108 ? -1.964 1.487 -5.201 1.00 96.62 108 PHE A O 1
ATOM 879 N N . ALA A 1 109 ? -3.735 0.534 -4.200 1.00 96.31 109 ALA A N 1
ATOM 880 C CA . ALA A 1 109 ? -3.670 -0.729 -4.928 1.00 96.31 109 ALA A CA 1
ATOM 881 C C . ALA A 1 109 ? -3.853 -0.542 -6.440 1.00 96.31 109 ALA A C 1
ATOM 883 O O . ALA A 1 109 ? -3.190 -1.223 -7.219 1.00 96.31 109 ALA A O 1
ATOM 884 N N . ALA A 1 110 ? -4.696 0.403 -6.867 1.00 97.44 110 ALA A N 1
ATOM 885 C CA . ALA A 1 110 ? -4.867 0.722 -8.282 1.00 97.44 110 ALA A CA 1
ATOM 886 C C . ALA A 1 110 ? -3.574 1.266 -8.915 1.00 97.44 110 ALA A C 1
ATOM 888 O O . ALA A 1 110 ? -3.209 0.854 -10.015 1.00 97.44 110 ALA A O 1
ATOM 889 N N . ILE A 1 111 ? -2.857 2.156 -8.221 1.00 96.06 111 ILE A N 1
ATOM 890 C CA . ILE A 1 111 ? -1.567 2.679 -8.700 1.00 96.06 111 ILE A CA 1
ATOM 891 C C . ILE A 1 111 ? -0.515 1.567 -8.700 1.00 96.06 111 ILE A C 1
ATOM 893 O O . ILE A 1 111 ? 0.138 1.347 -9.715 1.00 96.06 111 ILE A O 1
ATOM 897 N N . MET A 1 112 ? -0.398 0.824 -7.599 1.00 95.94 112 MET A N 1
ATOM 898 C CA . MET A 1 112 ? 0.538 -0.294 -7.471 1.00 95.94 112 MET A CA 1
ATOM 899 C C . MET A 1 112 ? 0.327 -1.352 -8.570 1.00 95.94 112 MET A C 1
ATOM 901 O O . MET A 1 112 ? 1.286 -1.814 -9.179 1.00 95.94 112 MET A O 1
ATOM 905 N N . SER A 1 113 ? -0.928 -1.694 -8.878 1.00 96.50 113 SER A N 1
ATOM 906 C CA . SER A 1 113 ? -1.264 -2.618 -9.965 1.00 96.50 113 SER A CA 1
ATOM 907 C C . SER A 1 113 ? -0.789 -2.104 -11.326 1.00 96.50 113 SER A C 1
ATOM 909 O O . SER A 1 113 ? -0.236 -2.884 -12.099 1.00 96.50 113 SER A O 1
ATOM 911 N N . ARG A 1 114 ? -0.945 -0.804 -11.612 1.00 96.69 114 ARG A N 1
ATOM 912 C CA . ARG A 1 114 ? -0.437 -0.194 -12.852 1.00 96.69 114 ARG A CA 1
ATOM 913 C C . ARG A 1 114 ? 1.086 -0.237 -12.929 1.00 96.69 114 ARG A C 1
ATOM 915 O O . ARG A 1 114 ? 1.603 -0.598 -13.977 1.00 96.69 114 ARG A O 1
ATOM 922 N N . VAL A 1 115 ? 1.774 0.076 -11.829 1.00 96.06 115 VAL A N 1
ATOM 923 C CA . VAL A 1 115 ? 3.242 0.008 -11.739 1.00 96.06 115 VAL A CA 1
ATOM 924 C C . VAL A 1 115 ? 3.732 -1.398 -12.081 1.00 96.06 115 VAL A C 1
ATOM 926 O O . VAL A 1 115 ? 4.530 -1.558 -12.996 1.00 96.06 115 VAL A O 1
ATOM 929 N N . PHE A 1 116 ? 3.205 -2.429 -11.411 1.00 94.81 116 PHE A N 1
ATOM 930 C CA . PHE A 1 116 ? 3.641 -3.804 -11.669 1.00 94.81 116 PHE A CA 1
ATOM 931 C C . PHE A 1 116 ? 3.252 -4.314 -13.055 1.00 94.81 116 PHE A C 1
ATOM 933 O O . PHE A 1 116 ? 4.013 -5.068 -13.647 1.00 94.81 116 PHE A O 1
ATOM 940 N N . THR A 1 117 ? 2.102 -3.893 -13.587 1.00 95.88 117 THR A N 1
ATOM 941 C CA . THR A 1 117 ? 1.695 -4.268 -14.949 1.00 95.88 117 THR A CA 1
ATOM 942 C C . THR A 1 117 ? 2.629 -3.655 -15.990 1.00 95.88 117 THR A C 1
ATOM 944 O O . THR A 1 117 ? 3.048 -4.363 -16.895 1.00 95.88 117 THR A O 1
ATOM 947 N N . HIS A 1 118 ? 2.991 -2.375 -15.841 1.00 94.75 118 HIS A N 1
ATOM 948 C CA . HIS A 1 118 ? 3.938 -1.687 -16.728 1.00 94.75 118 HIS A CA 1
ATOM 949 C C . HIS A 1 118 ? 5.326 -2.330 -16.689 1.00 94.75 118 HIS A C 1
ATOM 951 O O . HIS A 1 118 ? 5.935 -2.552 -17.722 1.00 94.75 118 HIS A O 1
ATOM 957 N N . SER A 1 119 ? 5.826 -2.679 -15.503 1.00 89.06 119 SER A N 1
ATOM 958 C CA . SER A 1 119 ? 7.148 -3.308 -15.382 1.00 89.06 119 SER A CA 1
ATOM 959 C C . SER A 1 119 ? 7.206 -4.763 -15.867 1.00 89.06 119 SER A C 1
ATOM 961 O O . SER A 1 119 ? 8.301 -5.294 -16.022 1.00 89.06 119 SER A O 1
ATOM 963 N N . ALA A 1 120 ? 6.059 -5.424 -16.046 1.00 90.25 120 ALA A N 1
ATOM 964 C CA . ALA A 1 120 ? 5.975 -6.820 -16.480 1.00 90.25 120 ALA A CA 1
ATOM 965 C C . ALA A 1 120 ? 5.650 -6.989 -17.976 1.00 90.25 120 ALA A C 1
ATOM 967 O O . ALA A 1 120 ? 5.664 -8.123 -18.460 1.00 90.25 120 ALA A O 1
ATOM 968 N N . SER A 1 121 ? 5.314 -5.900 -18.677 1.00 84.56 121 SER A N 1
ATOM 969 C CA . SER A 1 121 ? 5.062 -5.865 -20.125 1.00 84.56 121 SER A CA 1
ATOM 970 C C . SER A 1 121 ? 6.338 -5.633 -20.918 1.00 84.56 121 SER A C 1
ATOM 972 O O . SER A 1 121 ? 6.498 -6.309 -21.957 1.00 84.56 121 SER A O 1
#

Foldseek 3Di:
DDPPPPDDPVQQAQDDDDPVQQLDLVSLVPPCPSVLVSLLSRLLSLLLVLVAPLCPVPHDVVVNVVSQVVNCVSDPDDDRDDRDYGDDDDPVCSVVCVVVSVVRVVVSVVSVVVSVVSNVD

Radius of gyration: 15.53 Å; chains: 1; bounding box: 35×40×40 Å

Sequence (121 aa):
EETHLSEEDPKNWPPRIRCSDACDPSMLDTNNTRCLQRILEGLQHYRDLLGSDIFTARRLPRLEAALDQLLGLVQQEHGRPPRHPMAPSETWAHPLLQRLALQRLQSFAAIMSRVFTHSAS

pLDDT: mean 86.68, std 15.17, range [31.81, 97.44]

InterPro domains:
  IPR009079 Four-helical cytokine-like, core [G3DSA:1.20.1250.10] (1-121)
  IPR009079 Four-helical cytokine-like, core [SSF47266] (15-118)
  IPR010831 Interleukin-23 alpha [PF16649] (7-120)
  IPR010831 Interleukin-23 alpha [PTHR15947] (7-121)

Organism: Fregetta grallaria (NCBI:txid79628)